Protein AF-A0A4Y7U326-F1 (afdb_monomer_lite)

Secondary structure (DSSP, 8-state):
---EEEEE--SS--TTSSEEEEEEEEETTEEEEEEEEEE----SSS----EEEETTTTEEEEEETTTEEEEEE--GGG------EEE--SS-SS-------EESSSS-EE-

InterPro domains:
  IPR003431 3 pythase, beta-propeller [PF02333] (5-111)
  IPR003431 3 pythase, beta-propeller [PS51662] (1-111)
  IPR011042 Six-bladed beta-propeller, TolB-like [G3DSA:2.120.10.30] (1-111)

Structure (mmCIF, N/CA/C/O backbone):
data_AF-A0A4Y7U326-F1
#
_entry.id   AF-A0A4Y7U326-F1
#
loop_
_atom_site.group_PDB
_atom_site.id
_atom_site.type_symbol
_atom_site.label_atom_id
_atom_site.label_alt_id
_atom_site.label_comp_id
_atom_site.label_asym_id
_atom_site.label_entity_id
_atom_site.label_seq_id
_atom_site.pdbx_PDB_ins_code
_atom_site.Cartn_x
_atom_site.Cartn_y
_atom_site.Cartn_z
_atom_site.occupancy
_atom_site.B_iso_or_equiv
_atom_site.auth_seq_id
_atom_site.auth_comp_id
_atom_site.auth_asym_id
_atom_site.auth_atom_id
_atom_site.pdbx_PDB_model_num
ATOM 1 N N . ASP A 1 1 ? -0.034 -1.794 -20.491 1.00 72.94 1 ASP A N 1
ATOM 2 C CA . ASP A 1 1 ? 1.359 -2.220 -20.771 1.00 72.94 1 ASP A CA 1
ATOM 3 C C . ASP A 1 1 ? 1.812 -3.465 -19.973 1.00 72.94 1 ASP A C 1
ATOM 5 O O . ASP A 1 1 ? 2.977 -3.823 -20.078 1.00 72.94 1 ASP A O 1
ATOM 9 N N . LYS A 1 2 ? 0.922 -4.193 -19.260 1.00 87.56 2 LYS A N 1
ATOM 10 C CA . LYS A 1 2 ? 1.223 -5.460 -18.538 1.00 87.56 2 LYS A CA 1
ATOM 11 C C . LYS A 1 2 ? 2.439 -5.389 -17.593 1.00 87.56 2 LYS A C 1
ATOM 13 O O . LYS A 1 2 ? 3.070 -6.409 -17.320 1.00 87.56 2 LYS A O 1
ATOM 18 N N . LYS A 1 3 ? 2.770 -4.193 -17.101 1.00 94.88 3 LYS A N 1
ATOM 19 C CA . LYS A 1 3 ? 3.858 -3.994 -16.144 1.00 94.88 3 LYS A CA 1
ATOM 20 C C . LYS A 1 3 ? 3.571 -4.722 -14.837 1.00 94.88 3 LYS A C 1
ATOM 22 O O . LYS A 1 3 ? 2.422 -4.820 -14.409 1.00 94.88 3 LYS A O 1
ATOM 27 N N . ILE A 1 4 ? 4.634 -5.198 -14.200 1.00 96.06 4 ILE A N 1
ATOM 28 C CA . ILE A 1 4 ? 4.569 -5.857 -12.899 1.00 96.06 4 ILE A CA 1
ATOM 29 C C . ILE A 1 4 ? 5.119 -4.895 -11.859 1.00 96.06 4 ILE A C 1
ATOM 31 O O . ILE A 1 4 ? 6.140 -4.241 -12.078 1.00 96.06 4 ILE A O 1
ATOM 35 N N . PHE A 1 5 ? 4.446 -4.828 -10.716 1.00 97.94 5 PHE A N 1
ATOM 36 C CA . PHE A 1 5 ? 4.852 -3.981 -9.610 1.00 97.94 5 PHE A CA 1
ATOM 37 C C . PHE A 1 5 ? 4.920 -4.773 -8.309 1.00 97.94 5 PHE A C 1
ATOM 39 O O . PHE A 1 5 ? 4.162 -5.719 -8.111 1.00 97.94 5 PHE A O 1
ATOM 46 N N . ALA A 1 6 ? 5.795 -4.340 -7.406 1.00 97.94 6 ALA A N 1
ATOM 47 C CA . ALA A 1 6 ? 5.794 -4.753 -6.007 1.00 97.94 6 ALA A CA 1
ATOM 48 C C . ALA A 1 6 ? 5.497 -3.545 -5.118 1.00 97.94 6 ALA A C 1
ATOM 50 O O . ALA A 1 6 ? 5.979 -2.444 -5.390 1.00 97.94 6 ALA A O 1
ATOM 51 N N . ILE A 1 7 ? 4.729 -3.752 -4.050 1.00 98.19 7 ILE A N 1
ATOM 52 C CA . ILE A 1 7 ? 4.490 -2.753 -3.005 1.00 98.19 7 ILE A CA 1
ATOM 53 C C . ILE A 1 7 ? 5.041 -3.314 -1.709 1.00 98.19 7 ILE A C 1
ATOM 55 O O . ILE A 1 7 ? 4.709 -4.431 -1.325 1.00 98.19 7 ILE A O 1
ATOM 59 N N . VAL A 1 8 ? 5.911 -2.544 -1.067 1.00 97.12 8 VAL A N 1
ATOM 60 C CA . VAL A 1 8 ? 6.679 -2.997 0.089 1.00 97.12 8 VAL A CA 1
ATOM 61 C C . VAL A 1 8 ? 6.465 -2.023 1.241 1.00 97.12 8 VAL A C 1
ATOM 63 O O . VAL A 1 8 ? 6.657 -0.811 1.082 1.00 97.12 8 VAL A O 1
ATOM 66 N N . GLY A 1 9 ? 6.045 -2.568 2.383 1.00 94.50 9 GLY A N 1
ATOM 67 C CA . GLY A 1 9 ? 5.995 -1.881 3.670 1.00 94.50 9 GLY A CA 1
ATOM 68 C C . GLY A 1 9 ? 7.337 -1.929 4.400 1.00 94.50 9 GLY A C 1
ATOM 69 O O . GLY A 1 9 ? 8.302 -2.550 3.955 1.00 94.50 9 GLY A O 1
ATOM 70 N N . ARG A 1 10 ? 7.420 -1.236 5.531 1.00 89.31 10 ARG A N 1
ATOM 71 C CA . ARG A 1 10 ? 8.606 -1.187 6.397 1.00 89.31 10 ARG A CA 1
ATOM 72 C C . ARG A 1 10 ? 8.173 -1.495 7.824 1.00 89.31 10 ARG A C 1
ATOM 74 O O . ARG A 1 10 ? 7.002 -1.362 8.136 1.00 89.31 10 ARG A O 1
ATOM 81 N N . LYS A 1 11 ? 9.116 -1.827 8.708 1.00 89.69 11 LYS A N 1
ATOM 82 C CA . LYS A 1 11 ? 8.820 -1.938 10.147 1.00 89.69 11 LYS A CA 1
ATOM 83 C C . LYS A 1 11 ? 8.508 -0.576 10.782 1.00 89.69 11 LYS A C 1
ATOM 85 O O . LYS A 1 11 ? 7.780 -0.489 11.760 1.00 89.69 11 LYS A O 1
ATOM 90 N N . SER A 1 12 ? 9.092 0.495 10.246 1.00 89.81 12 SER A N 1
ATOM 91 C CA . SER A 1 12 ? 8.856 1.871 10.678 1.00 89.81 12 SER A CA 1
ATOM 92 C C . SER A 1 12 ? 9.155 2.855 9.544 1.00 89.81 12 SER A C 1
ATOM 94 O O . SER A 1 12 ? 9.892 2.549 8.598 1.00 89.81 12 SER A O 1
ATOM 96 N N . GLY A 1 13 ? 8.574 4.052 9.621 1.00 89.94 13 GLY A N 1
ATOM 97 C CA . GLY A 1 13 ? 8.767 5.089 8.615 1.00 89.94 13 GLY A CA 1
ATOM 98 C C . GLY A 1 13 ? 7.827 6.281 8.788 1.00 89.94 13 GLY A C 1
ATOM 99 O O . GLY A 1 13 ? 6.882 6.220 9.578 1.00 89.94 13 GLY A O 1
ATOM 100 N N . PRO A 1 14 ? 8.081 7.383 8.063 1.00 95.50 14 PRO A N 1
ATOM 101 C CA . PRO A 1 14 ? 7.219 8.554 8.097 1.00 95.50 14 PRO A CA 1
ATOM 102 C C . PRO A 1 14 ? 5.877 8.284 7.404 1.00 95.50 14 PRO A C 1
ATOM 104 O O . PRO A 1 14 ? 5.805 7.608 6.373 1.00 95.50 14 PRO A O 1
ATOM 107 N N . SER A 1 15 ? 4.814 8.881 7.942 1.00 97.19 15 SER A N 1
ATOM 108 C CA . SER A 1 15 ? 3.508 8.919 7.281 1.00 97.19 15 SER A CA 1
ATOM 109 C C . SER A 1 15 ? 3.596 9.653 5.937 1.00 97.19 15 SER A C 1
ATOM 111 O O . SER A 1 15 ? 4.387 10.582 5.769 1.00 97.19 15 SER A O 1
ATOM 113 N N . GLY A 1 16 ? 2.812 9.208 4.956 1.00 97.12 16 GLY A N 1
ATOM 114 C CA . GLY A 1 16 ? 2.773 9.756 3.598 1.00 97.12 16 GLY A CA 1
ATOM 115 C C . GLY A 1 16 ? 3.773 9.122 2.625 1.00 97.12 16 GLY A C 1
ATOM 116 O O . GLY A 1 16 ? 3.638 9.308 1.419 1.00 97.12 16 GLY A O 1
ATOM 117 N N . SER A 1 17 ? 4.751 8.349 3.108 1.00 97.00 17 SER A N 1
ATOM 118 C CA . SER A 1 17 ? 5.718 7.634 2.254 1.00 97.00 17 SER A CA 1
ATOM 119 C C . SER A 1 17 ? 6.137 6.271 2.816 1.00 97.00 17 SER A C 1
ATOM 121 O O . SER A 1 17 ? 7.227 5.772 2.516 1.00 97.00 17 SER A O 1
ATOM 123 N N . TYR A 1 18 ? 5.268 5.681 3.639 1.00 97.75 18 TYR A N 1
ATOM 124 C CA . TYR A 1 18 ? 5.529 4.422 4.328 1.00 97.75 18 TYR A CA 1
ATOM 125 C C . TYR A 1 18 ? 5.632 3.245 3.348 1.00 97.75 18 TYR A C 1
ATOM 127 O O . TYR A 1 18 ? 6.521 2.404 3.480 1.00 97.75 18 TYR A O 1
ATOM 135 N N . LEU A 1 19 ? 4.770 3.225 2.325 1.00 98.06 19 LEU A N 1
ATOM 136 C CA . LEU A 1 19 ? 4.775 2.229 1.260 1.00 98.06 19 LEU A CA 1
ATOM 137 C C . LEU A 1 19 ? 5.597 2.702 0.068 1.00 98.06 19 LEU A C 1
ATOM 139 O O . LEU A 1 19 ? 5.473 3.839 -0.400 1.00 98.06 19 LEU A O 1
ATOM 143 N N . TRP A 1 20 ? 6.438 1.807 -0.442 1.00 97.94 20 TRP A N 1
ATOM 144 C CA . TRP A 1 20 ? 7.223 2.035 -1.651 1.00 97.94 20 TRP A CA 1
ATOM 145 C C . TRP A 1 20 ? 6.754 1.079 -2.738 1.00 97.94 20 TRP A C 1
ATOM 147 O O . TRP A 1 20 ? 6.613 -0.119 -2.503 1.00 97.94 20 TRP A O 1
ATOM 157 N N . GLN A 1 21 ? 6.524 1.618 -3.931 1.00 98.44 21 GLN A N 1
ATOM 158 C CA . GLN A 1 21 ? 6.138 0.849 -5.102 1.00 98.44 21 GLN A CA 1
ATOM 159 C C . GLN A 1 21 ? 7.286 0.796 -6.102 1.00 98.44 21 GLN A C 1
ATOM 161 O O . GLN A 1 21 ? 7.892 1.820 -6.440 1.00 98.44 21 GLN A O 1
ATOM 166 N N . TYR A 1 22 ? 7.543 -0.409 -6.590 1.00 98.38 22 TYR A N 1
ATOM 167 C CA . TYR A 1 22 ? 8.632 -0.729 -7.492 1.00 98.38 22 TYR A CA 1
ATOM 168 C C . TYR A 1 22 ? 8.073 -1.269 -8.801 1.00 98.38 22 TYR A C 1
ATOM 170 O O . TYR A 1 22 ? 7.261 -2.186 -8.770 1.00 98.38 22 TYR A O 1
ATOM 178 N N . GLU A 1 23 ? 8.515 -0.733 -9.937 1.00 98.19 23 GLU A N 1
ATOM 179 C CA . GLU A 1 23 ? 8.334 -1.378 -11.240 1.00 98.19 23 GLU A CA 1
ATOM 180 C C . GLU A 1 23 ? 9.381 -2.482 -11.373 1.00 98.19 23 GLU A C 1
ATOM 182 O O . GLU A 1 23 ? 10.580 -2.231 -11.204 1.00 98.19 23 GLU A O 1
ATOM 187 N N . LEU A 1 24 ? 8.915 -3.701 -11.635 1.00 97.25 24 LEU A N 1
ATOM 188 C CA . LEU A 1 24 ? 9.764 -4.867 -11.822 1.00 97.25 24 LEU A CA 1
ATOM 189 C C . LEU A 1 24 ? 10.013 -5.092 -13.312 1.00 97.25 24 LEU A C 1
ATOM 191 O O . LEU A 1 24 ? 9.087 -5.090 -14.123 1.00 97.25 24 LEU A O 1
ATOM 195 N N . SER A 1 25 ? 11.269 -5.339 -13.665 1.00 95.75 25 SER A N 1
ATOM 196 C CA . SER A 1 25 ? 11.673 -5.774 -15.003 1.00 95.75 25 SER A CA 1
ATOM 197 C C . SER A 1 25 ? 12.702 -6.898 -14.890 1.00 95.75 25 SER A C 1
ATOM 199 O O . SER A 1 25 ? 13.352 -7.040 -13.854 1.00 95.75 25 SER A O 1
ATOM 201 N N . GLY A 1 26 ? 12.845 -7.726 -15.925 1.00 92.06 26 GLY A N 1
ATOM 202 C CA . GLY A 1 26 ? 13.740 -8.882 -15.890 1.00 92.06 26 GLY A CA 1
ATOM 203 C C . GLY A 1 26 ? 14.547 -9.052 -17.169 1.00 92.06 26 GLY A C 1
ATOM 204 O O . GLY A 1 26 ? 14.051 -8.795 -18.265 1.00 92.06 26 GLY A O 1
ATOM 205 N N . THR A 1 27 ? 15.784 -9.521 -17.017 1.00 87.06 27 THR A N 1
ATOM 206 C CA . THR A 1 27 ? 16.659 -9.956 -18.110 1.00 87.06 27 THR A CA 1
ATOM 207 C C . THR A 1 27 ? 17.295 -11.300 -17.736 1.00 87.06 27 THR A C 1
ATOM 209 O O . THR A 1 27 ? 18.081 -11.416 -16.795 1.00 87.06 27 THR A O 1
ATOM 212 N N . GLY A 1 28 ? 16.927 -12.367 -18.453 1.00 87.50 28 GLY A N 1
ATOM 213 C CA . GLY A 1 28 ? 17.392 -13.724 -18.145 1.00 87.50 28 GLY A CA 1
ATOM 214 C C . GLY A 1 28 ? 16.959 -14.194 -16.748 1.00 87.50 28 GLY A C 1
ATOM 215 O O . GLY A 1 28 ? 15.770 -14.243 -16.453 1.00 87.50 28 GLY A O 1
ATOM 216 N N . LYS A 1 29 ? 17.926 -14.558 -15.893 1.00 92.56 29 LYS A N 1
ATOM 217 C CA . LYS A 1 29 ? 17.688 -15.033 -14.512 1.00 92.56 29 LYS A CA 1
ATOM 218 C C . LYS A 1 29 ? 17.677 -13.913 -13.461 1.00 92.56 29 LYS A C 1
ATOM 220 O O . LYS A 1 29 ? 17.574 -14.208 -12.274 1.00 92.56 29 LYS A O 1
ATOM 225 N N . ALA A 1 30 ? 17.824 -12.655 -13.871 1.00 93.69 30 ALA A N 1
ATOM 226 C CA . ALA A 1 30 ? 17.865 -11.512 -12.967 1.00 93.69 30 ALA A CA 1
ATOM 227 C C . ALA A 1 30 ? 16.591 -10.667 -13.088 1.00 93.69 30 ALA A C 1
ATOM 229 O O . ALA A 1 30 ? 16.083 -10.444 -14.189 1.00 93.69 30 ALA A O 1
ATOM 230 N N . ALA A 1 31 ? 16.117 -10.159 -11.950 1.00 94.00 31 ALA A N 1
ATOM 231 C CA . ALA A 1 31 ? 15.077 -9.142 -11.872 1.00 94.00 31 ALA A CA 1
ATOM 232 C C . ALA A 1 31 ? 15.664 -7.847 -11.296 1.00 94.00 31 ALA A C 1
ATOM 234 O O . ALA A 1 31 ? 16.506 -7.879 -10.399 1.00 94.00 31 ALA A O 1
ATOM 235 N N . THR A 1 32 ? 15.205 -6.707 -11.804 1.00 96.00 32 THR A N 1
ATOM 236 C CA . THR A 1 32 ? 15.509 -5.378 -11.268 1.00 96.00 32 THR A CA 1
ATOM 237 C C . THR A 1 32 ? 14.228 -4.716 -10.777 1.00 96.00 32 THR A C 1
ATOM 239 O O . THR A 1 32 ? 13.137 -5.000 -11.275 1.00 96.00 32 THR A O 1
ATOM 242 N N . ALA A 1 33 ? 14.361 -3.840 -9.783 1.00 97.62 33 ALA A N 1
ATOM 243 C CA . ALA A 1 33 ? 13.247 -3.136 -9.165 1.00 97.62 33 ALA A CA 1
ATOM 244 C C . ALA A 1 33 ? 13.554 -1.636 -9.125 1.00 97.62 33 ALA A C 1
ATOM 246 O O . ALA A 1 33 ? 14.452 -1.193 -8.407 1.00 97.62 33 ALA A O 1
ATOM 247 N N . LYS A 1 34 ? 12.805 -0.838 -9.889 1.00 98.00 34 LYS A N 1
ATOM 248 C CA . LYS A 1 34 ? 12.926 0.626 -9.895 1.00 98.00 34 LYS A CA 1
ATOM 249 C C . LYS A 1 34 ? 11.849 1.226 -9.002 1.00 98.00 34 LYS A C 1
ATOM 251 O O . LYS A 1 34 ? 10.672 0.997 -9.250 1.00 98.00 34 LYS A O 1
ATOM 256 N N . VAL A 1 35 ? 12.222 2.037 -8.010 1.00 98.12 35 VAL A N 1
ATOM 257 C CA . VAL A 1 35 ? 11.236 2.808 -7.229 1.00 98.12 35 VAL A CA 1
ATOM 258 C C . VAL A 1 35 ? 10.526 3.788 -8.162 1.00 98.12 35 VAL A C 1
ATOM 260 O O . VAL A 1 35 ? 11.177 4.629 -8.783 1.00 98.12 35 VAL A O 1
ATOM 263 N N . VAL A 1 36 ? 9.201 3.688 -8.245 1.00 98.25 36 VAL A N 1
ATOM 264 C CA . VAL A 1 36 ? 8.364 4.547 -9.103 1.00 98.25 36 VAL A CA 1
ATOM 265 C C . VAL A 1 36 ? 7.379 5.401 -8.317 1.00 98.25 36 VAL A C 1
ATOM 267 O O . VAL A 1 36 ? 6.946 6.433 -8.817 1.00 98.25 36 VAL A O 1
ATOM 270 N N . ARG A 1 37 ? 7.045 5.017 -7.078 1.00 98.19 37 ARG A N 1
ATOM 271 C CA . ARG A 1 37 ? 6.157 5.795 -6.206 1.00 98.19 37 ARG A CA 1
ATOM 272 C C . ARG A 1 37 ? 6.455 5.527 -4.734 1.00 98.19 37 ARG A C 1
ATOM 274 O O . ARG A 1 37 ? 6.844 4.421 -4.360 1.00 98.19 37 ARG A O 1
ATOM 281 N N . LYS A 1 38 ? 6.244 6.543 -3.899 1.00 97.56 38 LYS A N 1
ATOM 282 C CA . LYS A 1 38 ? 6.209 6.443 -2.435 1.00 97.56 38 LYS A CA 1
ATOM 283 C C . LYS A 1 38 ? 4.910 7.081 -1.959 1.00 97.56 38 LYS A C 1
ATOM 285 O O . LYS A 1 38 ? 4.572 8.162 -2.440 1.00 97.56 38 LYS A O 1
ATOM 290 N N . PHE A 1 39 ? 4.177 6.401 -1.087 1.00 98.00 39 PHE A N 1
ATOM 291 C CA . PHE A 1 39 ? 2.852 6.830 -0.635 1.00 98.00 39 PHE A CA 1
ATOM 292 C C . PHE A 1 39 ? 2.467 6.137 0.682 1.00 98.00 39 PHE A C 1
ATOM 294 O O . PHE A 1 39 ? 3.272 5.419 1.274 1.00 98.00 39 PHE A O 1
ATOM 301 N N . GLY A 1 40 ? 1.228 6.337 1.128 1.00 97.75 40 GLY A N 1
ATOM 302 C CA . GLY A 1 40 ? 0.637 5.620 2.258 1.00 97.75 40 GLY A CA 1
ATOM 303 C C . GLY A 1 40 ? 0.747 6.397 3.567 1.00 97.75 40 GLY A C 1
ATOM 304 O O . GLY A 1 40 ? 1.842 6.644 4.079 1.00 97.75 40 GLY A O 1
AT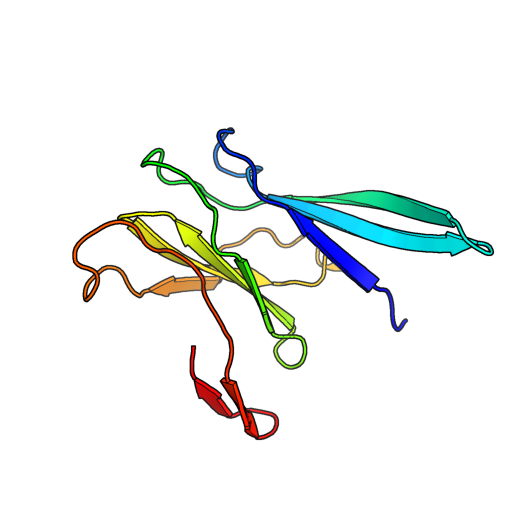OM 305 N N . ALA A 1 41 ? -0.408 6.786 4.107 1.00 98.12 41 ALA A N 1
ATOM 306 C CA . ALA A 1 41 ? -0.525 7.326 5.453 1.00 98.12 41 ALA A CA 1
ATOM 307 C C . ALA A 1 41 ? -0.275 6.236 6.506 1.00 98.12 41 ALA A C 1
ATOM 309 O O . ALA A 1 41 ? -0.662 5.082 6.335 1.00 98.12 41 ALA A O 1
ATOM 310 N N . TYR A 1 42 ? 0.335 6.630 7.612 1.00 97.62 42 TYR A N 1
ATOM 311 C CA . TYR A 1 42 ? 0.609 5.775 8.755 1.00 97.62 42 TYR A CA 1
ATOM 312 C C . TYR A 1 42 ? 0.173 6.497 10.030 1.00 97.62 42 TYR A C 1
ATOM 314 O O . TYR A 1 42 ? 0.461 7.686 10.198 1.00 97.62 42 TYR A O 1
ATOM 322 N N . SER A 1 43 ? -0.556 5.801 10.902 1.00 96.25 43 SER A N 1
ATOM 323 C CA . SER A 1 43 ? -1.137 6.376 12.118 1.00 96.25 43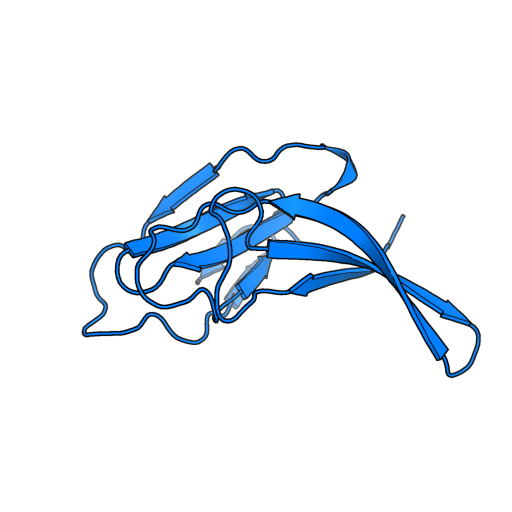 SER A CA 1
ATOM 324 C C . SER A 1 43 ? -0.116 6.645 13.222 1.00 96.25 43 SER A C 1
ATOM 326 O O . SER A 1 43 ? -0.417 7.384 14.158 1.00 96.25 43 SER A O 1
ATOM 328 N N . GLY A 1 44 ? 1.077 6.050 13.132 1.00 95.44 44 GLY A N 1
ATOM 329 C CA . GLY A 1 44 ? 2.048 6.045 14.224 1.00 95.44 44 GLY A CA 1
ATOM 330 C C . GLY A 1 44 ? 1.846 4.902 15.223 1.00 95.44 44 GLY A C 1
ATOM 331 O O . GLY A 1 44 ? 2.617 4.808 16.177 1.00 95.44 44 GLY A O 1
ATOM 332 N N . LYS A 1 45 ? 0.840 4.041 15.023 1.00 93.94 45 LYS A N 1
ATOM 333 C CA . LYS A 1 45 ? 0.610 2.851 15.844 1.00 93.94 45 LYS A CA 1
ATOM 334 C C . LYS A 1 45 ? 1.191 1.612 15.166 1.00 93.94 45 LYS A C 1
ATOM 336 O O . LYS A 1 45 ? 0.791 1.288 14.057 1.00 93.94 45 LYS A O 1
ATOM 341 N N . LYS A 1 46 ? 2.076 0.909 15.877 1.00 93.56 46 LYS A N 1
ATOM 342 C CA . LYS A 1 46 ? 2.675 -0.368 15.451 1.00 93.56 46 LYS A CA 1
ATOM 343 C C . LYS A 1 46 ? 3.264 -0.326 14.031 1.00 93.56 46 LYS A C 1
ATOM 345 O O . LYS A 1 46 ? 4.133 0.505 13.781 1.00 93.56 46 LYS A O 1
ATOM 350 N N . GLU A 1 47 ? 2.871 -1.211 13.124 1.00 94.25 47 GLU A N 1
ATOM 351 C CA . GLU A 1 47 ? 3.419 -1.276 11.771 1.00 94.25 47 GLU A CA 1
ATOM 352 C C . GLU A 1 47 ? 2.327 -1.441 10.709 1.00 94.25 47 GLU A C 1
ATOM 354 O O . GLU A 1 47 ? 1.150 -1.637 11.004 1.00 94.25 47 GLU A O 1
ATOM 359 N N . ILE A 1 48 ? 2.730 -1.302 9.445 1.00 95.56 48 ILE A N 1
ATOM 360 C CA . ILE A 1 48 ? 1.935 -1.742 8.298 1.00 95.56 48 ILE A CA 1
ATOM 361 C C . ILE A 1 48 ? 2.613 -2.995 7.752 1.00 95.56 48 ILE A C 1
ATOM 363 O O . ILE A 1 48 ? 3.606 -2.893 7.025 1.00 95.56 48 ILE A O 1
ATOM 367 N N . GLU A 1 49 ? 2.085 -4.161 8.111 1.00 91.38 49 GLU A N 1
ATOM 368 C CA . GLU A 1 49 ? 2.566 -5.450 7.606 1.00 91.38 49 GLU A CA 1
ATOM 369 C C . GLU A 1 49 ? 1.674 -5.985 6.481 1.00 91.38 49 GLU A C 1
ATOM 371 O O . GLU A 1 49 ? 2.154 -6.335 5.400 1.00 91.38 49 GLU A O 1
ATOM 376 N N . ALA A 1 50 ? 0.361 -5.994 6.694 1.00 96.12 50 ALA A N 1
ATOM 377 C CA . ALA A 1 50 ? -0.573 -6.586 5.753 1.00 96.12 50 ALA A CA 1
ATOM 378 C C . ALA A 1 50 ? -0.883 -5.647 4.582 1.00 96.12 50 ALA A C 1
ATOM 380 O O . ALA A 1 50 ? -1.432 -4.559 4.763 1.00 96.12 50 ALA A O 1
ATOM 381 N N . ILE A 1 51 ? -0.552 -6.091 3.367 1.00 98.25 51 ILE A N 1
ATOM 382 C CA . ILE A 1 51 ? -0.767 -5.360 2.115 1.00 98.25 51 ILE A CA 1
ATOM 383 C C . ILE A 1 51 ? -1.354 -6.325 1.079 1.00 98.25 51 ILE A C 1
ATOM 385 O O . ILE A 1 51 ? -0.779 -7.378 0.815 1.00 98.25 51 ILE A O 1
ATOM 389 N N . ALA A 1 52 ? -2.458 -5.939 0.443 1.00 98.19 52 ALA A N 1
ATOM 390 C CA . ALA A 1 52 ? -3.028 -6.629 -0.711 1.00 98.19 52 ALA A CA 1
ATOM 391 C C . ALA A 1 52 ? -3.268 -5.656 -1.870 1.00 98.19 52 ALA A C 1
ATOM 393 O O . ALA A 1 52 ? -3.501 -4.461 -1.677 1.00 98.19 52 ALA A O 1
ATOM 394 N N . VAL A 1 53 ? -3.222 -6.178 -3.094 1.00 97.62 53 VAL A N 1
ATOM 395 C CA . VAL A 1 53 ? -3.495 -5.415 -4.315 1.00 97.62 53 VAL A CA 1
ATOM 396 C C . VAL A 1 53 ? -4.629 -6.089 -5.072 1.00 97.62 53 VAL A C 1
ATOM 398 O O . VAL A 1 53 ? -4.528 -7.256 -5.442 1.00 97.62 53 VAL A O 1
ATOM 401 N N . ASP A 1 54 ? -5.696 -5.337 -5.318 1.00 95.56 54 ASP A N 1
ATOM 402 C CA . ASP A 1 54 ? -6.770 -5.727 -6.221 1.00 95.56 54 ASP A CA 1
ATOM 403 C C . ASP A 1 54 ? -6.392 -5.307 -7.645 1.00 95.56 54 ASP A C 1
ATOM 405 O O . ASP A 1 54 ? -6.368 -4.113 -7.964 1.00 95.56 54 ASP A O 1
ATOM 409 N N . ASN A 1 55 ? -6.066 -6.286 -8.489 1.00 91.94 55 ASN A N 1
ATOM 410 C CA . ASN A 1 55 ? -5.659 -6.046 -9.871 1.00 91.94 55 ASN A CA 1
ATOM 411 C C . ASN A 1 55 ? -6.829 -5.641 -10.786 1.00 91.94 55 ASN A C 1
ATOM 413 O O . ASN A 1 55 ? -6.604 -4.925 -11.755 1.00 91.94 55 ASN A O 1
ATOM 417 N N . GLU A 1 56 ? -8.056 -6.077 -10.490 1.00 91.56 56 GLU A N 1
ATOM 418 C CA . GLU A 1 56 ? -9.244 -5.755 -11.297 1.00 91.56 56 GLU A CA 1
ATOM 419 C C . GLU A 1 56 ? -9.699 -4.323 -11.019 1.00 91.56 56 GLU A C 1
ATOM 421 O O . GLU A 1 56 ? -9.915 -3.530 -11.933 1.00 91.56 56 GLU A O 1
ATOM 426 N N . LEU A 1 57 ? -9.785 -3.961 -9.736 1.00 92.44 57 LEU A N 1
ATOM 427 C CA . LEU A 1 57 ? -10.190 -2.615 -9.328 1.00 92.44 57 LEU A CA 1
ATOM 428 C C . LEU A 1 57 ? -9.035 -1.606 -9.352 1.00 92.44 57 LEU A C 1
ATOM 430 O O . LEU A 1 57 ? -9.268 -0.407 -9.199 1.00 92.44 57 LEU A O 1
ATOM 434 N N . GLY A 1 58 ? -7.793 -2.071 -9.509 1.00 95.00 58 GLY A N 1
ATOM 435 C CA . GLY A 1 58 ? -6.601 -1.226 -9.533 1.00 95.00 58 GLY A CA 1
ATOM 436 C C . GLY A 1 58 ? -6.362 -0.518 -8.199 1.00 95.00 58 GLY A C 1
ATOM 437 O O . GLY A 1 58 ? -6.063 0.680 -8.174 1.00 95.00 58 GLY A O 1
ATOM 438 N N . THR A 1 59 ? -6.514 -1.230 -7.077 1.00 96.75 59 THR A N 1
ATOM 439 C CA . THR A 1 59 ? -6.406 -0.636 -5.733 1.00 96.75 59 THR A CA 1
ATOM 440 C C . THR A 1 59 ? -5.459 -1.386 -4.814 1.00 96.75 59 THR A C 1
ATOM 442 O O . THR A 1 59 ? -5.287 -2.592 -4.923 1.00 96.75 59 THR A O 1
ATOM 445 N N . VAL A 1 60 ? -4.839 -0.648 -3.900 1.00 98.44 60 VAL A N 1
ATOM 446 C CA . VAL A 1 60 ? -3.969 -1.168 -2.842 1.00 98.44 60 VAL A CA 1
ATOM 447 C C . VAL A 1 60 ? -4.713 -1.023 -1.534 1.00 98.44 60 VAL A C 1
ATOM 449 O O . VAL A 1 60 ? -5.250 0.053 -1.256 1.00 98.44 60 VAL A O 1
ATOM 452 N N . LEU A 1 61 ? -4.725 -2.083 -0.740 1.00 98.44 61 LEU A N 1
ATOM 453 C CA . LEU A 1 61 ? -5.283 -2.095 0.600 1.00 98.44 61 LEU A CA 1
ATOM 454 C C . LEU A 1 61 ? -4.183 -2.480 1.574 1.00 98.44 61 LEU A C 1
ATOM 456 O O . LEU A 1 61 ? -3.407 -3.392 1.294 1.00 98.44 61 LEU A O 1
ATOM 460 N N . TYR A 1 62 ? -4.103 -1.785 2.698 1.00 98.19 62 TYR A N 1
ATOM 461 C CA . TYR A 1 62 ? -3.185 -2.169 3.757 1.00 98.19 62 TYR A CA 1
ATOM 462 C C . TYR A 1 62 ? -3.775 -1.914 5.133 1.00 98.19 62 TYR A C 1
ATOM 464 O O . TYR A 1 62 ? -4.581 -0.996 5.318 1.00 98.19 62 TYR A O 1
ATOM 472 N N . CYS A 1 63 ? -3.354 -2.730 6.088 1.00 97.31 63 CYS A N 1
ATOM 473 C CA . CYS A 1 63 ? -3.705 -2.579 7.487 1.00 97.31 63 CYS A CA 1
ATOM 474 C C . CYS A 1 63 ? -2.729 -1.608 8.155 1.00 97.31 63 CYS A C 1
ATOM 476 O O . CYS A 1 63 ? -1.535 -1.871 8.231 1.00 97.31 63 CYS A O 1
ATOM 478 N N . ASP A 1 64 ? -3.242 -0.476 8.626 1.00 96.56 64 ASP A N 1
ATOM 479 C CA . ASP A 1 64 ? -2.567 0.379 9.601 1.00 96.56 64 ASP A CA 1
ATOM 480 C C . ASP A 1 64 ? -2.970 -0.167 10.974 1.00 96.56 64 ASP A C 1
ATOM 482 O O . ASP A 1 64 ? -4.122 0.001 11.396 1.00 96.56 64 ASP A O 1
ATOM 486 N N . GLU A 1 65 ? -2.084 -0.946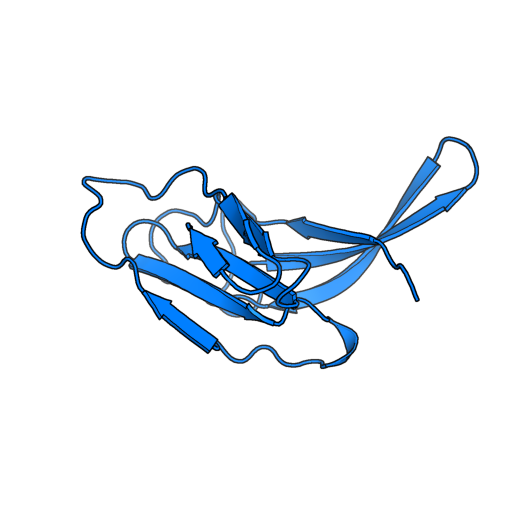 11.595 1.00 95.38 65 GLU A N 1
ATOM 487 C CA . GLU A 1 65 ? -2.420 -1.755 12.765 1.00 95.38 65 GLU A CA 1
ATOM 488 C C . GLU A 1 65 ? -3.080 -0.946 13.884 1.00 95.38 65 GLU A C 1
ATOM 490 O O . GLU A 1 65 ? -2.658 0.154 14.246 1.00 95.38 65 GLU A O 1
ATOM 495 N N . GLN A 1 66 ? -4.156 -1.503 14.450 1.00 94.62 66 GLN A N 1
ATOM 496 C CA . GLN A 1 66 ? -4.948 -0.866 15.508 1.00 94.62 66 GLN A CA 1
ATOM 497 C C . GLN A 1 66 ? -5.536 0.507 15.114 1.00 94.62 66 GLN A C 1
ATOM 499 O O . GLN A 1 66 ? -5.939 1.312 15.973 1.00 94.62 66 GLN A O 1
ATOM 504 N N . PHE A 1 67 ? -5.582 0.803 13.814 1.00 96.62 67 PHE A N 1
ATOM 505 C CA . PHE A 1 67 ? -6.164 2.019 13.261 1.00 96.62 67 PHE A CA 1
ATOM 506 C C . PHE A 1 67 ? -7.251 1.711 12.228 1.00 96.62 67 PHE A C 1
ATOM 508 O O . PHE A 1 67 ? -8.354 2.259 12.323 1.00 96.62 67 PHE A O 1
ATOM 515 N N . GLY A 1 68 ? -6.962 0.828 11.272 1.00 96.69 68 GLY A N 1
ATOM 516 C CA . GLY A 1 68 ? -7.918 0.349 10.279 1.00 96.69 68 GLY A CA 1
ATOM 517 C C . GLY A 1 68 ? -7.276 0.015 8.936 1.00 96.69 68 GLY A C 1
ATOM 518 O O . GLY A 1 68 ? -6.070 0.139 8.738 1.00 96.69 68 GLY A O 1
ATOM 519 N N . ILE A 1 69 ? -8.116 -0.383 7.989 1.00 98.06 69 ILE A N 1
ATOM 520 C CA . ILE A 1 69 ? -7.729 -0.731 6.625 1.00 98.06 69 ILE A CA 1
ATOM 521 C C . ILE A 1 69 ? -7.852 0.515 5.757 1.00 98.06 69 ILE A C 1
ATOM 523 O O . ILE A 1 69 ? -8.920 1.133 5.682 1.00 98.06 69 ILE A O 1
ATOM 527 N N . ARG A 1 70 ? -6.766 0.879 5.082 1.00 98.56 70 ARG A N 1
ATOM 528 C CA . ARG A 1 70 ? -6.720 2.022 4.168 1.00 98.56 70 ARG A CA 1
ATOM 529 C C . ARG A 1 70 ? -6.686 1.553 2.722 1.00 98.56 70 ARG A C 1
ATOM 531 O O . ARG A 1 70 ? -6.103 0.516 2.420 1.00 98.56 70 ARG A O 1
ATOM 538 N N . LYS A 1 71 ? -7.290 2.333 1.822 1.00 98.62 71 LYS A N 1
ATOM 539 C CA . LYS A 1 71 ? -7.406 2.021 0.390 1.00 98.62 71 LYS A CA 1
ATOM 540 C C . LYS A 1 71 ? -6.862 3.150 -0.481 1.00 98.62 71 LYS A C 1
ATOM 542 O O . LYS A 1 71 ? -7.221 4.307 -0.282 1.00 98.62 71 LYS A O 1
ATOM 547 N N . TYR A 1 72 ? -6.061 2.805 -1.486 1.00 98.75 72 TYR A N 1
ATOM 548 C CA . TYR A 1 72 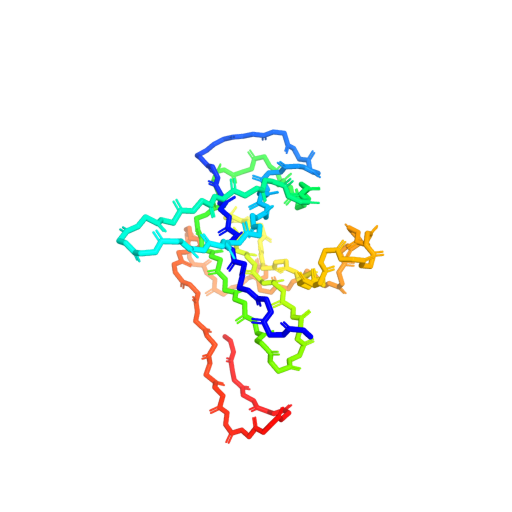? -5.426 3.736 -2.429 1.00 98.75 72 TYR A CA 1
ATOM 549 C C . TYR A 1 72 ? -5.500 3.205 -3.864 1.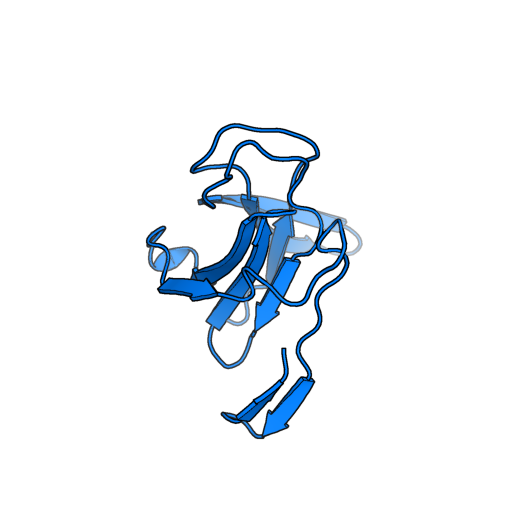00 98.75 72 TYR A C 1
ATOM 551 O O . TYR A 1 72 ? -5.754 2.021 -4.081 1.00 98.75 72 TYR A O 1
ATOM 559 N N . LYS A 1 73 ? -5.237 4.059 -4.860 1.00 98.31 73 LYS A N 1
ATOM 560 C CA . LYS A 1 73 ? -5.043 3.619 -6.252 1.00 98.31 73 LYS A CA 1
ATOM 561 C C . LYS A 1 73 ? -3.701 2.897 -6.412 1.00 98.31 73 LYS A C 1
ATOM 563 O O . LYS A 1 73 ? -2.691 3.331 -5.853 1.00 98.31 73 LYS A O 1
ATOM 568 N N . ALA A 1 74 ? -3.675 1.820 -7.192 1.00 97.75 74 ALA A N 1
ATOM 569 C CA . ALA A 1 74 ? -2.472 1.022 -7.440 1.00 97.75 74 ALA A CA 1
ATOM 570 C C . ALA A 1 74 ? -1.593 1.571 -8.566 1.00 97.75 74 ALA A C 1
ATOM 572 O O . ALA A 1 74 ? -0.378 1.394 -8.507 1.00 97.75 74 ALA A O 1
ATOM 573 N N . ASP A 1 75 ? -2.177 2.250 -9.555 1.00 97.38 75 ASP A N 1
ATOM 574 C CA . ASP A 1 75 ? -1.441 2.757 -10.714 1.00 97.38 75 ASP A CA 1
ATOM 575 C C . ASP A 1 75 ? -0.515 3.933 -10.329 1.00 97.38 75 ASP A C 1
ATOM 577 O O . ASP A 1 75 ? -1.007 4.997 -9.931 1.00 97.38 75 ASP A O 1
ATOM 581 N N . PRO A 1 76 ? 0.821 3.778 -10.442 1.00 97.44 76 PRO A N 1
ATOM 582 C CA . PRO A 1 76 ? 1.759 4.842 -10.114 1.00 97.44 76 PRO A CA 1
ATOM 583 C C . PRO A 1 76 ? 1.770 5.978 -11.148 1.00 97.44 76 PRO A C 1
ATOM 585 O O . PRO A 1 76 ? 2.159 7.090 -10.797 1.00 97.44 76 PRO A O 1
ATOM 588 N N . ALA A 1 77 ? 1.332 5.743 -12.392 1.00 96.94 77 ALA A N 1
ATOM 589 C CA . ALA A 1 77 ? 1.321 6.761 -13.445 1.00 96.94 77 ALA A CA 1
ATOM 590 C C . ALA A 1 77 ? 0.303 7.877 -13.172 1.00 96.94 77 ALA A C 1
ATOM 592 O O . ALA A 1 77 ? 0.485 9.005 -13.626 1.00 96.94 77 ALA A O 1
ATOM 593 N N . LEU A 1 78 ? -0.734 7.586 -12.380 1.00 96.38 78 LEU A N 1
ATOM 594 C CA . LEU A 1 78 ? -1.719 8.578 -11.950 1.00 96.38 78 LEU A CA 1
ATOM 595 C C . LEU A 1 78 ? -1.136 9.620 -10.988 1.00 96.38 78 LEU A C 1
ATOM 597 O O . LEU A 1 78 ? -1.745 10.671 -10.810 1.00 96.38 78 LEU A O 1
ATOM 601 N N . ASN A 1 79 ? 0.004 9.323 -10.346 1.00 92.06 79 ASN A N 1
ATOM 602 C CA . ASN A 1 79 ? 0.629 10.156 -9.313 1.00 92.06 79 ASN A CA 1
ATOM 603 C C . ASN A 1 79 ? -0.369 10.652 -8.240 1.00 92.06 79 ASN A C 1
ATOM 605 O O . ASN A 1 79 ? -0.268 11.763 -7.723 1.00 92.06 79 ASN A O 1
ATOM 609 N N . ASP A 1 80 ? -1.362 9.816 -7.929 1.00 96.81 80 ASP A N 1
ATOM 610 C CA . ASP A 1 80 ? -2.440 10.115 -6.994 1.00 96.81 80 ASP A CA 1
ATOM 611 C C . ASP A 1 80 ? -2.225 9.328 -5.700 1.00 96.81 80 ASP A C 1
ATOM 613 O O . ASP A 1 80 ? -2.373 8.102 -5.651 1.00 96.81 80 ASP A O 1
ATOM 617 N N . ASN A 1 81 ? -1.855 10.061 -4.654 1.00 97.69 81 ASN A N 1
ATOM 618 C CA . ASN A 1 81 ? -1.605 9.530 -3.318 1.00 97.69 81 ASN A CA 1
ATOM 619 C C . ASN A 1 81 ? -2.763 9.819 -2.351 1.00 97.69 81 ASN A C 1
ATOM 621 O O . ASN A 1 81 ? -2.586 9.720 -1.136 1.00 97.69 81 ASN A O 1
ATOM 625 N N . LYS A 1 82 ? -3.940 10.198 -2.861 1.00 98.00 82 LYS A N 1
ATOM 626 C CA . LYS A 1 82 ? -5.116 10.448 -2.030 1.00 98.00 82 LYS A CA 1
ATOM 627 C C . LYS A 1 82 ? -5.680 9.132 -1.493 1.00 98.00 82 LYS A C 1
ATOM 629 O O . LYS A 1 82 ? -5.907 8.182 -2.242 1.00 98.00 82 LYS A O 1
ATOM 634 N N . GLU A 1 83 ? -5.950 9.101 -0.191 1.00 98.44 83 GLU A N 1
ATOM 635 C CA . GLU A 1 83 ? -6.683 7.999 0.430 1.00 98.44 83 GLU A CA 1
ATOM 636 C C . GLU A 1 83 ? -8.112 7.944 -0.124 1.00 98.44 83 GLU A C 1
ATOM 638 O O . GLU A 1 83 ? -8.836 8.943 -0.119 1.00 98.44 83 GLU A O 1
ATOM 643 N N . LEU A 1 84 ? -8.507 6.774 -0.625 1.00 98.50 84 LEU A N 1
ATOM 644 C CA . LEU A 1 84 ? -9.840 6.536 -1.175 1.00 98.50 84 LEU A CA 1
ATOM 645 C C . LEU A 1 84 ? -10.839 6.166 -0.080 1.00 98.50 84 LEU A C 1
ATOM 647 O O . LEU A 1 84 ? -12.005 6.542 -0.161 1.00 98.50 84 LEU A O 1
ATOM 651 N N . ALA A 1 85 ? -10.392 5.398 0.914 1.00 98.38 85 ALA A N 1
ATOM 652 C CA . ALA A 1 85 ? -11.218 4.967 2.031 1.00 98.38 85 ALA A CA 1
ATOM 653 C C . ALA A 1 85 ? -10.366 4.557 3.237 1.00 98.38 85 ALA A C 1
ATOM 655 O O . ALA A 1 85 ? -9.242 4.076 3.082 1.00 98.38 85 ALA A O 1
ATOM 656 N N . LEU A 1 86 ? -10.977 4.673 4.416 1.00 98.50 86 LEU A N 1
ATOM 657 C CA . LEU A 1 86 ? -10.525 4.109 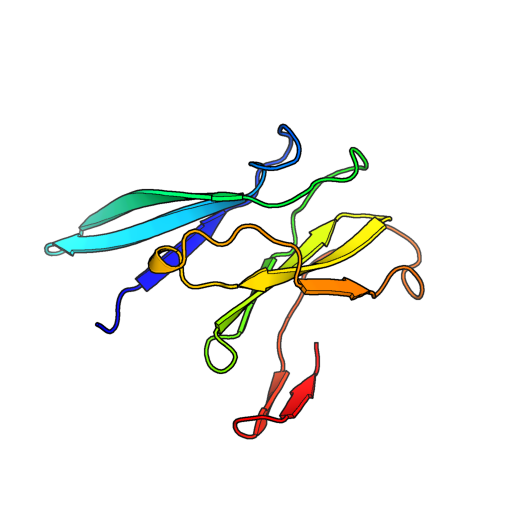5.682 1.00 98.50 86 LEU A CA 1
ATOM 658 C C . LEU A 1 86 ? -11.705 3.365 6.315 1.00 98.50 86 LEU A C 1
ATOM 660 O O . LEU A 1 86 ? -12.741 3.968 6.596 1.00 98.50 86 LEU A O 1
ATOM 664 N N . PHE A 1 87 ? -11.556 2.066 6.542 1.00 97.62 87 PHE A N 1
ATOM 665 C CA . PHE A 1 87 ? -12.606 1.197 7.082 1.00 97.62 87 PHE A CA 1
ATOM 666 C C . PHE A 1 87 ? -11.999 0.110 7.979 1.00 97.62 87 PHE A C 1
ATOM 668 O O . PHE A 1 87 ? -10.821 0.178 8.314 1.00 97.62 87 PHE A O 1
ATOM 675 N N . GLY A 1 88 ? -12.799 -0.854 8.452 1.00 94.94 88 GLY A N 1
ATOM 676 C CA . GLY A 1 88 ? -12.285 -1.948 9.293 1.00 94.94 88 GLY A CA 1
ATOM 677 C C . GLY A 1 88 ? -11.672 -1.473 10.617 1.00 94.94 88 GLY A C 1
ATOM 678 O O . GLY A 1 88 ? -10.737 -2.079 11.124 1.00 94.94 88 GLY A O 1
ATOM 679 N N . LYS A 1 89 ? -12.166 -0.354 11.166 1.00 96.06 89 LYS A N 1
ATOM 680 C CA . LYS A 1 89 ? -11.632 0.275 12.391 1.00 96.06 89 LYS A CA 1
ATOM 681 C C . LYS A 1 89 ? -11.977 -0.489 13.675 1.00 96.06 89 LYS A C 1
ATOM 683 O O . LYS A 1 89 ? -11.478 -0.160 14.745 1.00 96.06 89 LYS A O 1
ATOM 688 N N . THR A 1 90 ? -12.895 -1.443 13.582 1.00 93.25 90 THR A N 1
ATOM 689 C CA . THR A 1 90 ? -13.399 -2.275 14.677 1.00 93.25 90 THR A CA 1
ATOM 690 C C . THR A 1 90 ? -13.563 -3.710 14.173 1.00 93.25 90 THR A C 1
ATOM 692 O O . THR A 1 90 ? -13.437 -3.965 12.977 1.00 93.25 90 THR A O 1
ATOM 695 N N . GLY A 1 91 ? -13.828 -4.655 15.078 1.00 91.19 91 GLY A N 1
ATOM 696 C CA . GLY A 1 91 ? -13.950 -6.081 14.739 1.00 91.19 91 GLY A CA 1
ATOM 697 C C . GLY A 1 91 ? -12.644 -6.870 14.868 1.00 91.19 91 GLY A C 1
ATOM 698 O O . GLY A 1 91 ? -12.654 -8.087 14.728 1.00 91.19 91 GLY A O 1
ATOM 699 N N . PHE A 1 92 ? -11.547 -6.196 15.217 1.00 90.94 92 PHE A N 1
ATOM 700 C CA . PHE A 1 92 ? -10.250 -6.804 15.499 1.00 90.94 92 PHE A CA 1
ATOM 701 C C . PHE A 1 92 ? -9.925 -6.660 16.985 1.00 90.94 92 PHE A C 1
ATOM 703 O O . PHE A 1 92 ? -10.110 -5.592 17.569 1.00 90.94 92 PHE A O 1
ATOM 710 N N . LYS A 1 93 ? -9.469 -7.751 17.608 1.00 90.31 93 LYS A N 1
ATOM 711 C CA . LYS A 1 93 ? -9.114 -7.772 19.036 1.00 90.31 93 LYS A CA 1
ATOM 712 C C . LYS A 1 93 ? -7.749 -7.127 19.308 1.00 90.31 93 LYS A C 1
ATOM 714 O O . LYS A 1 93 ? -7.535 -6.616 20.403 1.00 90.31 93 LYS A O 1
ATOM 719 N N . ALA A 1 94 ? -6.837 -7.208 18.345 1.00 89.81 94 ALA A N 1
ATOM 720 C CA . ALA A 1 94 ? -5.452 -6.767 18.458 1.00 89.81 94 ALA A CA 1
ATOM 721 C C . ALA A 1 94 ? -4.936 -6.327 17.075 1.00 89.81 94 ALA A C 1
ATOM 723 O O . ALA A 1 94 ? -5.680 -5.687 16.330 1.00 89.81 94 ALA A O 1
ATOM 724 N N . ASP A 1 95 ? -3.686 -6.664 16.762 1.00 90.69 95 ASP A N 1
ATOM 725 C CA . ASP A 1 95 ? -2.982 -6.274 15.545 1.00 90.69 95 ASP A CA 1
ATOM 726 C C . ASP A 1 95 ? -3.708 -6.793 14.284 1.00 90.69 95 ASP A C 1
ATOM 728 O O . ASP A 1 95 ? -4.306 -7.876 14.259 1.00 90.69 95 ASP A O 1
ATOM 732 N N . ASN A 1 96 ? -3.735 -5.949 13.251 1.00 89.94 96 ASN A N 1
ATOM 733 C CA . ASN A 1 96 ? -4.365 -6.226 11.966 1.00 89.94 96 ASN A CA 1
ATOM 734 C C . ASN A 1 96 ? -3.347 -6.907 11.044 1.00 89.94 96 ASN A C 1
ATOM 736 O O . ASN A 1 96 ? -2.693 -6.247 10.239 1.00 89.94 96 ASN A O 1
ATOM 740 N N . GLU A 1 97 ? -3.251 -8.223 11.188 1.00 89.56 97 GLU A N 1
ATOM 741 C CA . GLU A 1 97 ? -2.337 -9.091 10.442 1.00 89.56 97 GLU A CA 1
ATOM 742 C C . GLU A 1 97 ? -2.780 -9.300 8.979 1.00 89.56 97 GLU A C 1
ATOM 744 O O . GLU A 1 97 ? -3.579 -8.532 8.434 1.00 89.56 97 GLU A O 1
ATOM 749 N N . GLY A 1 98 ? -2.243 -10.341 8.330 1.00 93.75 98 GLY A N 1
ATOM 750 C CA . GLY A 1 98 ? -2.445 -10.683 6.920 1.00 93.75 98 GLY A CA 1
ATOM 751 C C . GLY A 1 98 ? -3.845 -10.400 6.355 1.00 93.75 98 GLY A C 1
ATOM 752 O O . GLY A 1 98 ? -4.871 -10.729 6.947 1.00 93.75 98 GLY A O 1
ATOM 753 N N . ILE A 1 99 ? -3.864 -9.825 5.152 1.00 96.62 99 ILE A N 1
ATOM 754 C CA . ILE A 1 99 ? -5.060 -9.417 4.412 1.00 96.62 99 ILE A CA 1
ATOM 755 C C . ILE A 1 99 ? -5.093 -10.141 3.066 1.00 96.62 99 ILE A C 1
ATOM 757 O O . ILE A 1 99 ? -4.060 -10.312 2.417 1.00 96.62 99 ILE A O 1
ATOM 761 N N . ALA A 1 100 ? -6.275 -10.574 2.638 1.00 96.25 100 ALA A N 1
ATOM 762 C CA . ALA A 1 100 ? -6.461 -11.296 1.387 1.00 96.25 100 ALA A CA 1
ATOM 763 C C . ALA A 1 100 ? -7.692 -10.776 0.651 1.00 96.25 100 ALA A C 1
ATOM 765 O O . ALA A 1 100 ? -8.622 -10.264 1.259 1.00 96.25 100 ALA A O 1
ATOM 766 N N . ILE A 1 101 ? -7.698 -10.924 -0.671 1.00 96.19 101 ILE A N 1
ATOM 767 C CA . ILE A 1 101 ? -8.840 -10.567 -1.509 1.00 96.19 101 ILE A CA 1
ATOM 768 C C . ILE A 1 101 ? -9.395 -11.856 -2.097 1.00 96.19 101 ILE A C 1
ATOM 770 O O . ILE A 1 101 ? -8.691 -12.589 -2.793 1.00 96.19 101 ILE A O 1
ATOM 774 N N . TYR A 1 102 ? -10.669 -12.122 -1.835 1.00 96.25 102 TYR A N 1
ATOM 775 C CA . TYR A 1 102 ? -11.412 -13.184 -2.493 1.00 96.25 102 TYR A CA 1
ATOM 776 C C . TYR A 1 102 ? -12.238 -12.597 -3.635 1.00 96.25 102 TYR A C 1
ATOM 778 O O . TYR A 1 102 ? -13.196 -11.856 -3.411 1.00 96.25 102 TYR A O 1
ATOM 786 N N . LYS A 1 103 ? -11.901 -12.966 -4.871 1.00 94.12 103 LYS A N 1
ATOM 787 C CA . LYS A 1 103 ? -12.661 -12.581 -6.063 1.00 94.12 103 LYS A CA 1
ATOM 788 C C . LYS A 1 103 ? -13.811 -13.567 -6.291 1.00 94.12 103 LYS A C 1
ATOM 790 O O . LYS A 1 103 ? -13.570 -14.751 -6.512 1.00 94.12 103 LYS A O 1
ATOM 795 N N . LYS A 1 104 ? -15.056 -13.076 -6.290 1.00 94.06 104 LYS A N 1
ATOM 796 C CA . LYS A 1 104 ? -16.253 -13.869 -6.633 1.00 94.06 104 LYS A CA 1
ATOM 797 C C . LYS A 1 104 ? -16.653 -13.704 -8.101 1.00 94.06 104 LYS A C 1
ATOM 799 O O . LYS A 1 104 ? -17.083 -14.661 -8.734 1.00 94.06 104 LYS A O 1
ATOM 804 N N . THR A 1 105 ? -16.538 -12.487 -8.627 1.00 90.62 105 THR A N 1
ATOM 805 C CA . THR A 1 105 ? -16.775 -12.107 -10.036 1.00 90.62 105 THR A CA 1
ATOM 806 C C . THR A 1 105 ? -15.814 -10.975 -10.407 1.00 90.62 105 THR A C 1
ATOM 808 O O . THR A 1 105 ? -15.025 -10.557 -9.564 1.00 90.62 105 THR A O 1
ATOM 811 N N . ASP A 1 106 ? -15.913 -10.419 -11.612 1.00 83.12 106 ASP A N 1
ATOM 812 C CA . ASP A 1 106 ? -15.076 -9.289 -12.045 1.00 83.12 106 ASP A CA 1
ATOM 813 C C . ASP A 1 106 ? -15.271 -8.004 -11.225 1.00 83.12 106 ASP A C 1
ATOM 815 O O . ASP A 1 106 ? -14.375 -7.170 -11.185 1.00 83.12 106 ASP A O 1
ATOM 819 N N . SER A 1 107 ? -16.396 -7.850 -10.516 1.00 86.38 107 SER A N 1
ATOM 820 C CA . SER A 1 107 ? -16.689 -6.644 -9.722 1.00 86.38 107 SER A CA 1
ATOM 821 C C . SER A 1 107 ? -17.186 -6.912 -8.299 1.00 86.38 107 SER A C 1
ATOM 823 O O . SER A 1 107 ? -17.522 -5.976 -7.574 1.00 86.38 107 SER A O 1
ATOM 825 N N . THR A 1 108 ? -17.244 -8.177 -7.873 1.00 92.88 108 THR A N 1
ATOM 826 C CA . THR A 1 108 ? -17.719 -8.557 -6.532 1.00 92.88 108 THR A CA 1
ATOM 827 C C . THR A 1 108 ? -16.793 -9.571 -5.880 1.00 92.88 108 THR A C 1
ATOM 829 O O . THR A 1 108 ? -16.187 -10.410 -6.552 1.00 92.88 108 THR A O 1
ATOM 832 N N . GLY A 1 109 ? -16.705 -9.510 -4.557 1.00 94.44 109 GLY A N 1
ATOM 833 C CA . GLY A 1 109 ? -15.787 -10.315 -3.769 1.00 94.44 109 GLY A CA 1
ATOM 834 C C . GLY A 1 109 ? -15.833 -9.939 -2.294 1.00 94.44 109 GLY A C 1
ATOM 835 O O . GLY A 1 109 ? -16.751 -9.243 -1.857 1.00 94.44 109 GLY A O 1
ATOM 836 N N . TYR A 1 110 ? -14.825 -10.394 -1.558 1.00 95.69 110 TYR A N 1
ATOM 837 C CA . TYR A 1 110 ? -14.611 -10.067 -0.154 1.00 95.69 110 TYR A CA 1
ATOM 838 C C . TYR A 1 110 ? -13.165 -9.646 0.074 1.00 95.69 110 TYR A C 1
ATOM 840 O O . TYR A 1 110 ? -12.258 -10.057 -0.656 1.00 95.69 110 TYR A O 1
ATOM 848 N N . ILE A 1 111 ? -12.990 -8.843 1.112 1.00 93.56 111 ILE A N 1
ATOM 849 C CA . ILE A 1 111 ? -11.715 -8.548 1.746 1.00 93.56 111 ILE A CA 1
ATOM 850 C C . ILE A 1 111 ? -11.828 -8.865 3.231 1.00 93.56 111 ILE A C 1
ATOM 852 O O . ILE A 1 111 ? -12.942 -8.651 3.767 1.00 93.56 111 ILE A O 1
#

Organism: NCBI:txid2133765

Sequence (111 aa):
DKKIFAIVGRKSGPSGSYLWQYELSGTGKAATAKVVRKFGAYSGKKEIEAIAVDNELGTVLYCDEQFGIRKYKADPALNDNKELALFGKTGFKADNEGIAIYKKTDSTGYI

pLDDT: mean 95.02, std 3.91, range [72.94, 98.75]

Radius of gyration: 14.48 Å; chains: 1; bounding box: 36×26×40 Å

Foldseek 3Di:
DPWDKDWDADQDDAAFFRIWMWTWDDDDPDIDTHTLDGGHGAPPPGTWDAWDADPLVQKIWIDNWLAFIWIDGNDSVVVDRDIPDGDGNDPDPGTDDYDDWADPDSPDTDD